Protein AF-A0A4R8QXD2-F1 (afdb_monomer_lite)

Secondary structure (DSSP, 8-state):
-------SEEEETTEEE---B--TTT--B--EEE--TT--EEES--SSGGGHHHHHHTT--SEEE-SSSTT--THHHHHHHHH-PEEP-

Radius of gyration: 12.58 Å; chains: 1; bounding box: 30×26×36 Å

Organism: NCBI:txid948102

Structure (mmCIF, N/CA/C/O backbone):
data_AF-A0A4R8QXD2-F1
#
_entry.id   AF-A0A4R8QXD2-F1
#
loop_
_atom_site.group_PDB
_atom_site.id
_atom_site.type_symbol
_atom_site.label_atom_id
_atom_site.label_alt_id
_atom_site.label_comp_id
_atom_site.label_asym_id
_atom_site.label_entity_id
_atom_site.label_seq_id
_atom_site.pdbx_PDB_ins_code
_atom_site.Cartn_x
_atom_site.Cartn_y
_atom_site.Cartn_z
_atom_site.occupancy
_atom_site.B_iso_or_equiv
_atom_site.auth_seq_id
_atom_site.auth_comp_id
_atom_site.auth_asym_id
_atom_site.auth_atom_id
_atom_site.pdbx_PDB_model_num
ATOM 1 N N . MET A 1 1 ? 19.776 10.962 18.101 1.00 31.86 1 MET A N 1
ATOM 2 C CA . MET A 1 1 ? 19.792 10.555 16.681 1.00 31.86 1 MET A CA 1
ATOM 3 C C . MET A 1 1 ? 18.353 10.551 16.204 1.00 31.86 1 MET A C 1
ATOM 5 O O . MET A 1 1 ? 17.614 9.663 16.591 1.00 31.86 1 MET A O 1
ATOM 9 N N . THR A 1 2 ? 17.924 11.581 15.481 1.00 32.34 2 THR A N 1
ATOM 10 C CA . THR A 1 2 ? 16.576 11.667 14.904 1.00 32.34 2 THR A CA 1
ATOM 11 C C . THR A 1 2 ? 16.710 11.457 13.401 1.00 32.34 2 THR A C 1
ATOM 13 O O . THR A 1 2 ? 17.064 12.363 12.648 1.00 32.34 2 THR A O 1
ATOM 16 N N . THR A 1 3 ? 16.543 10.211 12.970 1.00 36.75 3 THR A N 1
ATOM 17 C CA . THR A 1 3 ? 16.452 9.866 11.551 1.00 36.75 3 THR A CA 1
ATOM 18 C C . THR A 1 3 ? 15.192 10.508 10.984 1.00 36.75 3 THR A C 1
ATOM 20 O O . THR A 1 3 ? 14.110 10.347 11.536 1.00 36.75 3 THR A O 1
ATOM 23 N N . HIS A 1 4 ? 15.348 11.289 9.917 1.00 43.97 4 HIS A N 1
ATOM 24 C CA . HIS A 1 4 ? 14.242 11.903 9.190 1.00 43.97 4 HIS A CA 1
ATOM 25 C C . HIS A 1 4 ? 13.525 10.814 8.374 1.00 43.97 4 HIS A C 1
ATOM 27 O O . HIS A 1 4 ? 13.826 10.607 7.200 1.00 43.97 4 HIS A O 1
ATOM 33 N N . THR A 1 5 ? 12.620 10.069 9.012 1.00 53.06 5 THR A N 1
ATOM 34 C CA . THR A 1 5 ? 11.735 9.090 8.370 1.00 53.06 5 THR A CA 1
ATOM 35 C C . THR A 1 5 ? 10.585 9.824 7.697 1.00 53.06 5 THR A C 1
ATOM 37 O O . THR A 1 5 ? 9.524 10.015 8.272 1.00 53.06 5 THR A O 1
ATOM 40 N N . SER A 1 6 ? 10.764 10.295 6.468 1.00 64.75 6 SER A N 1
ATOM 41 C CA . SER A 1 6 ? 9.606 10.603 5.620 1.00 64.75 6 SER A CA 1
ATOM 42 C C . SER A 1 6 ? 9.988 10.429 4.156 1.00 64.75 6 SER A C 1
ATOM 44 O O . SER A 1 6 ? 10.197 11.399 3.436 1.00 64.75 6 SER A O 1
ATOM 46 N N . ASN A 1 7 ? 10.093 9.170 3.718 1.00 83.38 7 ASN A N 1
ATOM 47 C CA . ASN A 1 7 ? 10.164 8.828 2.290 1.00 83.38 7 ASN A CA 1
ATOM 48 C C . ASN A 1 7 ? 8.778 8.881 1.603 1.00 83.38 7 ASN A C 1
ATOM 50 O O . ASN A 1 7 ? 8.670 8.703 0.393 1.00 83.38 7 ASN A O 1
ATOM 54 N N . VAL A 1 8 ? 7.719 9.185 2.360 1.00 88.75 8 VAL A N 1
ATOM 55 C CA . VAL A 1 8 ? 6.348 9.371 1.868 1.00 88.75 8 VAL A CA 1
ATOM 56 C C . VAL A 1 8 ? 5.915 10.829 2.011 1.00 88.75 8 VAL A C 1
ATOM 58 O O . VAL A 1 8 ? 6.295 11.518 2.958 1.00 88.75 8 VAL A O 1
ATOM 61 N N . ARG A 1 9 ? 5.091 11.303 1.077 1.00 93.38 9 ARG A N 1
ATOM 62 C CA . ARG A 1 9 ? 4.537 12.659 1.041 1.00 93.38 9 ARG A CA 1
ATOM 63 C C . ARG A 1 9 ? 3.034 12.621 1.277 1.00 93.38 9 ARG A C 1
ATOM 65 O O . ARG A 1 9 ? 2.313 11.948 0.547 1.00 93.38 9 ARG A O 1
ATOM 72 N N . GLN A 1 10 ? 2.540 13.390 2.243 1.00 94.50 10 GLN A N 1
ATOM 73 C CA . GLN A 1 10 ? 1.099 13.561 2.427 1.00 94.50 10 GLN A CA 1
ATOM 74 C C . GLN A 1 10 ? 0.515 14.442 1.314 1.00 94.50 10 GLN A C 1
ATOM 76 O O . GLN A 1 10 ? 0.989 15.557 1.097 1.00 94.50 10 GLN A O 1
ATOM 81 N N . ILE A 1 11 ? -0.519 13.957 0.627 1.00 94.19 11 ILE A N 1
ATOM 82 C CA . ILE A 1 11 ? -1.232 14.697 -0.432 1.00 94.19 11 ILE A CA 1
ATOM 83 C C . ILE A 1 11 ? -2.679 15.038 -0.043 1.00 94.19 11 ILE A C 1
ATOM 85 O O . ILE A 1 11 ? -3.264 15.973 -0.587 1.00 94.19 11 ILE A O 1
ATOM 89 N N . ARG A 1 12 ? -3.248 14.320 0.934 1.00 94.12 12 ARG A N 1
ATOM 90 C CA . ARG A 1 12 ? -4.507 14.639 1.629 1.00 94.12 12 ARG A CA 1
ATOM 91 C C . ARG A 1 12 ? -4.421 14.134 3.071 1.00 94.12 12 ARG A C 1
ATOM 93 O O . ARG A 1 12 ? -3.557 13.321 3.382 1.00 94.12 12 ARG A O 1
ATOM 100 N N . SER A 1 13 ? -5.317 14.574 3.952 1.00 93.50 13 SER A N 1
ATOM 101 C CA . SER A 1 13 ? -5.329 14.176 5.372 1.00 93.50 13 SER A CA 1
ATOM 102 C C . SER A 1 13 ? -5.242 12.660 5.606 1.00 93.50 13 SER A C 1
ATOM 104 O O . SER A 1 13 ? -4.624 12.226 6.573 1.00 93.50 13 SER A O 1
ATOM 106 N N . ASP A 1 14 ? -5.804 11.862 4.704 1.00 95.75 14 ASP A N 1
ATOM 107 C CA . ASP A 1 14 ? -5.838 10.400 4.733 1.00 95.75 14 ASP A CA 1
ATOM 108 C C . ASP A 1 14 ? -5.050 9.747 3.581 1.00 95.75 14 ASP A C 1
ATOM 110 O O . ASP A 1 14 ? -5.140 8.540 3.387 1.00 95.75 14 ASP A O 1
ATOM 114 N N . LEU A 1 15 ? -4.309 10.512 2.776 1.00 96.06 15 LEU A N 1
ATOM 115 C CA . LEU A 1 15 ? -3.686 10.000 1.556 1.00 96.06 15 LEU A CA 1
ATOM 116 C C . LEU A 1 15 ? -2.225 10.420 1.451 1.00 96.06 15 LEU A C 1
ATOM 118 O O . LEU A 1 15 ? -1.891 11.608 1.503 1.00 96.06 15 LEU A O 1
ATOM 122 N N . TRP A 1 16 ? -1.376 9.422 1.241 1.00 95.81 16 TRP A N 1
ATOM 123 C CA . TRP A 1 16 ? 0.071 9.546 1.164 1.00 95.81 16 TRP A CA 1
ATOM 124 C C . TRP A 1 16 ? 0.578 8.953 -0.142 1.00 95.81 16 TRP A C 1
ATOM 126 O O . TRP A 1 16 ? -0.004 8.009 -0.665 1.00 95.81 16 TRP A O 1
ATOM 136 N N . GLU A 1 17 ? 1.672 9.488 -0.651 1.00 93.31 17 GLU A N 1
ATOM 137 C CA . GLU A 1 17 ? 2.327 9.057 -1.880 1.00 93.31 17 GLU A CA 1
ATOM 138 C C . GLU A 1 17 ? 3.769 8.659 -1.557 1.00 93.31 17 GLU A C 1
ATOM 140 O O . GLU A 1 17 ? 4.457 9.368 -0.820 1.00 93.31 17 GLU A O 1
ATOM 145 N N . THR A 1 18 ? 4.232 7.523 -2.074 1.00 91.12 18 THR A N 1
ATOM 146 C CA . THR A 1 18 ? 5.630 7.099 -1.934 1.00 91.12 18 THR A CA 1
ATOM 147 C C . THR A 1 18 ? 6.546 7.924 -2.825 1.00 91.12 18 THR A C 1
ATOM 149 O O . THR A 1 18 ? 6.103 8.691 -3.687 1.00 91.12 18 THR A O 1
ATOM 152 N N . ARG A 1 19 ? 7.858 7.728 -2.684 1.00 87.06 19 ARG A N 1
ATOM 153 C CA . ARG A 1 19 ? 8.799 8.250 -3.669 1.00 87.06 19 ARG A CA 1
ATOM 154 C C . ARG A 1 19 ? 8.411 7.793 -5.080 1.00 87.06 19 ARG A C 1
ATOM 156 O O . ARG A 1 19 ? 7.964 6.670 -5.307 1.00 87.06 19 ARG A O 1
ATOM 163 N N . THR A 1 20 ? 8.627 8.683 -6.042 1.00 84.50 20 THR A N 1
ATOM 164 C CA . THR A 1 20 ? 8.595 8.324 -7.457 1.00 84.50 20 THR A CA 1
ATOM 165 C C . THR A 1 20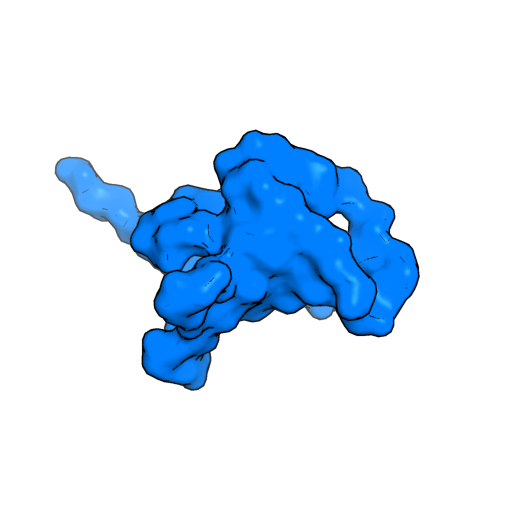 ? 9.827 7.497 -7.812 1.00 84.50 20 THR A C 1
ATOM 167 O O . THR A 1 20 ? 10.943 8.019 -7.819 1.00 84.50 20 THR A O 1
ATOM 170 N N . ASP A 1 21 ? 9.623 6.234 -8.162 1.00 76.88 21 ASP A N 1
ATOM 171 C CA . ASP A 1 21 ? 10.658 5.378 -8.728 1.00 76.88 21 ASP A CA 1
ATOM 172 C C . ASP A 1 21 ? 10.590 5.417 -10.266 1.00 76.88 21 ASP A C 1
ATOM 174 O O . ASP A 1 21 ? 9.514 5.485 -10.868 1.00 76.88 21 ASP A O 1
ATOM 178 N N . ARG A 1 22 ? 11.760 5.409 -10.919 1.00 71.81 22 ARG A N 1
ATOM 179 C CA . ARG A 1 22 ? 11.900 5.439 -12.389 1.00 71.81 22 ARG A CA 1
ATOM 180 C C . ARG A 1 22 ? 12.798 4.302 -12.893 1.00 71.81 22 ARG A C 1
ATOM 182 O O . ARG A 1 22 ? 13.917 4.571 -13.341 1.00 71.81 22 ARG A O 1
ATOM 189 N N . PRO A 1 23 ? 12.372 3.031 -12.786 1.00 66.56 23 PRO A N 1
ATOM 190 C CA . PRO A 1 23 ? 13.123 1.919 -13.355 1.00 66.56 23 PRO A CA 1
ATOM 191 C C . PRO A 1 23 ? 13.223 2.031 -14.895 1.00 66.56 23 PRO A C 1
ATOM 193 O O . PRO A 1 23 ? 12.250 2.396 -15.564 1.00 66.56 23 PRO A O 1
ATOM 196 N N . PRO A 1 24 ? 14.382 1.716 -15.501 1.00 58.34 24 PRO A N 1
ATOM 197 C CA . PRO A 1 24 ? 14.501 1.606 -16.955 1.00 58.34 24 PRO A CA 1
ATOM 198 C C . PRO A 1 24 ? 13.633 0.456 -17.516 1.00 58.34 24 PRO A C 1
ATOM 200 O O . PRO A 1 24 ? 13.572 -0.593 -16.875 1.00 58.34 24 PRO A O 1
ATOM 203 N N . PRO A 1 25 ? 13.017 0.584 -18.711 1.00 59.41 25 PRO A N 1
ATOM 204 C CA . PRO A 1 25 ? 12.997 1.741 -19.597 1.00 59.41 25 PRO A CA 1
ATOM 205 C C . PRO A 1 25 ? 11.675 2.522 -19.458 1.00 59.41 25 PRO A C 1
ATOM 207 O O . PRO A 1 25 ? 10.710 2.271 -20.173 1.00 59.41 25 PRO A O 1
ATOM 210 N N . GLY A 1 26 ? 11.646 3.514 -18.563 1.00 57.19 26 GLY A N 1
ATOM 211 C CA . GLY A 1 26 ? 10.713 4.644 -18.662 1.00 57.19 26 GLY A CA 1
ATOM 212 C C . GLY A 1 26 ? 9.385 4.530 -17.913 1.00 57.19 26 GLY A C 1
ATOM 213 O O . GLY A 1 26 ? 8.555 5.428 -18.054 1.00 57.19 26 GLY A O 1
ATOM 214 N N . LEU A 1 27 ? 9.171 3.500 -17.088 1.00 64.38 27 LEU A N 1
ATOM 215 C CA . LEU A 1 27 ? 7.996 3.473 -16.218 1.00 64.38 27 LEU A CA 1
ATOM 216 C C 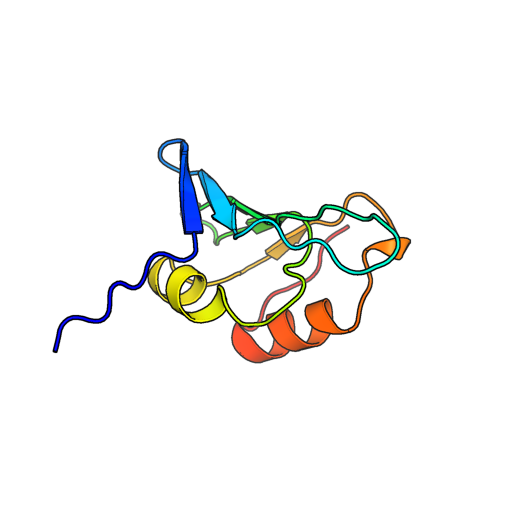. LEU A 1 27 ? 8.257 4.367 -15.000 1.00 64.38 27 LEU A C 1
ATOM 218 O O . LEU A 1 27 ? 9.211 4.156 -14.259 1.00 64.38 27 LEU A O 1
ATOM 222 N N . THR A 1 28 ? 7.428 5.392 -14.814 1.00 63.09 28 THR A N 1
ATOM 223 C CA . THR A 1 28 ? 7.422 6.200 -13.590 1.00 63.09 28 THR A CA 1
ATOM 224 C C . THR A 1 28 ? 6.321 5.656 -12.694 1.00 63.09 28 THR A C 1
ATOM 226 O O . THR A 1 28 ? 5.151 5.756 -13.053 1.00 63.09 28 THR A O 1
ATOM 229 N N . THR A 1 29 ? 6.680 5.080 -11.550 1.00 74.50 29 THR A N 1
ATOM 230 C CA . THR A 1 29 ? 5.712 4.529 -10.595 1.00 74.50 29 THR A CA 1
ATOM 231 C C . THR A 1 29 ? 5.869 5.209 -9.246 1.00 74.50 29 THR A C 1
ATOM 233 O O . THR A 1 29 ? 6.973 5.303 -8.716 1.00 74.50 29 THR A O 1
ATOM 236 N N . HIS A 1 30 ? 4.763 5.654 -8.673 1.00 85.00 30 HIS A N 1
ATOM 237 C CA . HIS A 1 30 ? 4.641 5.929 -7.247 1.00 85.00 30 HIS A CA 1
ATOM 238 C C . HIS A 1 30 ? 3.413 5.170 -6.754 1.00 85.00 30 HIS A C 1
ATOM 240 O O . HIS A 1 30 ? 2.432 5.019 -7.486 1.00 85.00 30 HIS A O 1
ATOM 246 N N . ALA A 1 31 ? 3.487 4.661 -5.533 1.00 89.94 31 ALA A N 1
ATOM 247 C CA . ALA A 1 31 ? 2.353 4.047 -4.875 1.00 89.94 31 ALA A CA 1
ATOM 248 C C . ALA A 1 31 ? 1.648 5.083 -4.001 1.00 89.94 31 ALA A C 1
ATOM 250 O O . ALA A 1 31 ? 2.267 6.025 -3.502 1.00 89.94 31 ALA A O 1
ATOM 251 N N . CYS A 1 32 ? 0.352 4.885 -3.788 1.00 93.12 32 CYS A N 1
ATOM 252 C CA . CYS A 1 32 ? -0.425 5.706 -2.868 1.00 93.12 32 CYS A CA 1
ATOM 253 C C . CYS A 1 32 ? -0.922 4.852 -1.704 1.00 93.12 32 CYS A C 1
ATOM 255 O O . CYS A 1 32 ? -1.479 3.777 -1.918 1.00 93.12 32 CYS A O 1
ATOM 257 N N . LEU A 1 33 ? -0.764 5.344 -0.478 1.00 95.56 33 LEU A N 1
ATOM 258 C CA . LEU A 1 33 ? -1.305 4.740 0.733 1.00 95.56 33 LEU A CA 1
ATOM 259 C C . LEU A 1 33 ? -2.503 5.557 1.216 1.00 95.56 33 LEU A C 1
ATOM 261 O O . LEU A 1 33 ? -2.361 6.703 1.645 1.00 95.56 33 LEU A O 1
ATOM 265 N N . TRP A 1 34 ? -3.684 4.950 1.165 1.00 96.56 34 TRP A N 1
ATOM 266 C CA . TRP A 1 34 ? -4.901 5.510 1.737 1.00 96.56 34 TRP A CA 1
ATOM 267 C C . TRP A 1 34 ? -5.097 4.971 3.152 1.00 96.56 34 TRP A C 1
ATOM 269 O O . TRP A 1 34 ? -5.341 3.774 3.337 1.00 96.56 34 TRP A O 1
ATOM 279 N N . THR A 1 35 ? -4.978 5.845 4.150 1.00 96.50 35 THR A N 1
ATOM 280 C CA . THR A 1 35 ? -5.126 5.485 5.558 1.00 96.50 35 THR A CA 1
ATOM 281 C C . THR A 1 35 ? -6.588 5.521 5.980 1.00 96.50 35 THR A C 1
ATOM 283 O O . THR A 1 35 ? -7.332 6.455 5.679 1.00 96.50 35 THR A O 1
ATOM 286 N N . ARG A 1 36 ? -7.045 4.463 6.655 1.00 94.75 36 ARG A N 1
ATOM 287 C CA . ARG A 1 36 ? -8.452 4.321 7.054 1.00 94.75 36 ARG A CA 1
ATOM 288 C C . ARG A 1 36 ? -8.583 3.511 8.340 1.00 94.75 36 ARG A C 1
ATOM 290 O O . ARG A 1 36 ? -7.815 2.572 8.528 1.00 94.75 36 ARG A O 1
ATOM 297 N N . PRO A 1 37 ? -9.629 3.746 9.155 1.00 92.44 37 PRO A N 1
ATOM 298 C CA . PRO A 1 37 ? -9.876 2.949 10.361 1.00 92.44 37 PRO A CA 1
ATOM 299 C C . PRO A 1 37 ? -10.033 1.440 10.109 1.00 92.44 37 PRO A C 1
ATOM 301 O O . PRO A 1 37 ? -9.715 0.638 10.976 1.00 92.44 37 PRO A O 1
ATOM 304 N N . ALA A 1 38 ? -10.512 1.047 8.924 1.00 92.12 38 ALA A N 1
ATOM 305 C CA . ALA A 1 38 ? -10.703 -0.355 8.543 1.00 92.12 38 ALA A CA 1
ATOM 306 C C . ALA A 1 38 ? -9.422 -1.044 8.026 1.00 92.12 38 ALA A C 1
ATOM 308 O O . ALA A 1 38 ? -9.482 -2.196 7.608 1.00 92.12 38 ALA A O 1
ATOM 309 N N . GLY A 1 39 ? -8.287 -0.342 8.024 1.00 93.62 39 GLY A N 1
ATOM 310 C CA . GLY A 1 39 ? -7.025 -0.814 7.469 1.00 93.62 39 GLY A CA 1
ATOM 311 C C . GLY A 1 39 ? -6.620 -0.047 6.214 1.00 93.62 39 GLY A C 1
ATOM 312 O O . GLY A 1 39 ? -7.451 0.334 5.383 1.00 93.62 39 GLY A O 1
ATOM 313 N N . ASN A 1 40 ? -5.316 0.182 6.090 1.00 96.56 40 ASN A N 1
ATOM 314 C CA . ASN A 1 40 ? -4.754 0.972 5.006 1.00 96.56 40 ASN A CA 1
ATOM 315 C C . ASN A 1 40 ? -4.785 0.208 3.679 1.00 96.56 40 ASN A C 1
ATOM 317 O O . ASN A 1 40 ? -4.536 -1.004 3.634 1.00 96.56 40 ASN A O 1
ATOM 321 N N . VAL A 1 41 ? -5.036 0.941 2.595 1.00 95.50 41 VAL A N 1
ATOM 322 C CA . VAL A 1 41 ? -5.048 0.409 1.230 1.00 95.50 41 VAL A CA 1
ATOM 323 C C . VAL A 1 41 ? -3.870 0.983 0.459 1.00 95.50 41 VAL A C 1
ATOM 325 O O . VAL A 1 41 ? -3.733 2.201 0.353 1.00 95.50 41 VAL A O 1
ATOM 328 N N . LEU A 1 42 ? -3.037 0.105 -0.088 1.00 93.69 42 LEU A N 1
ATOM 329 C CA . LEU A 1 42 ? -1.950 0.463 -0.986 1.00 93.69 42 LEU A CA 1
ATOM 330 C C . LEU A 1 42 ? -2.423 0.321 -2.437 1.00 93.69 42 LEU A C 1
ATOM 332 O O . LEU A 1 42 ? -2.872 -0.751 -2.847 1.00 93.69 42 LEU A O 1
ATOM 336 N N . PHE A 1 43 ? -2.330 1.409 -3.192 1.00 90.81 43 PHE A N 1
ATOM 337 C CA . PHE A 1 43 ? -2.579 1.468 -4.628 1.00 90.81 43 PHE A CA 1
ATOM 338 C C . PHE A 1 43 ? -1.246 1.467 -5.362 1.00 90.81 43 PHE A C 1
ATOM 340 O O . PHE A 1 43 ? -0.382 2.287 -5.041 1.00 90.81 43 PHE A O 1
ATOM 347 N N . TYR A 1 44 ? -1.115 0.594 -6.363 1.00 85.94 44 TYR A N 1
ATOM 348 C CA . TYR A 1 44 ? 0.156 0.295 -7.033 1.00 85.94 44 TYR A CA 1
ATOM 349 C C . TYR A 1 44 ? 1.219 -0.246 -6.058 1.00 85.94 44 TYR A C 1
ATOM 351 O O . TYR A 1 44 ? 1.053 -0.229 -4.841 1.00 85.94 44 TYR A O 1
ATOM 359 N N . SER A 1 45 ? 2.318 -0.782 -6.584 1.00 83.06 45 SER A N 1
ATOM 360 C CA . SER A 1 45 ? 3.419 -1.280 -5.754 1.00 83.06 45 SER A CA 1
ATOM 361 C C . SER A 1 45 ? 4.593 -0.298 -5.785 1.00 83.06 45 SER A C 1
ATOM 363 O O . SER A 1 45 ? 4.950 0.152 -6.876 1.00 83.06 45 SER A O 1
ATOM 365 N N . PRO A 1 46 ? 5.250 -0.018 -4.642 1.00 85.06 46 PRO A N 1
ATOM 366 C CA . PRO A 1 46 ? 6.582 0.581 -4.629 1.00 85.06 46 PRO A CA 1
ATOM 367 C C . PRO A 1 46 ? 7.541 -0.255 -5.483 1.00 85.06 46 PRO A C 1
ATOM 369 O O . PRO A 1 46 ? 7.327 -1.464 -5.635 1.00 85.06 46 PRO A O 1
ATOM 372 N N . ALA A 1 47 ? 8.605 0.346 -6.021 1.00 82.69 47 ALA A N 1
ATOM 373 C CA . ALA A 1 47 ? 9.614 -0.433 -6.742 1.00 82.69 47 ALA A CA 1
ATOM 374 C C . ALA A 1 47 ? 10.626 -1.089 -5.787 1.00 82.69 47 ALA A C 1
ATOM 376 O O . ALA A 1 47 ? 11.280 -2.065 -6.156 1.00 82.69 47 ALA A O 1
ATOM 377 N N . THR A 1 48 ? 10.765 -0.560 -4.566 1.00 86.06 48 THR A N 1
ATOM 378 C CA . THR A 1 48 ? 11.719 -1.019 -3.545 1.00 86.06 48 THR A CA 1
ATOM 379 C C . THR A 1 48 ? 11.117 -0.939 -2.141 1.00 86.06 48 THR A C 1
ATOM 381 O O . THR A 1 48 ? 10.066 -0.340 -1.934 1.00 86.06 48 THR A O 1
ATOM 384 N N . GLU A 1 49 ? 11.820 -1.489 -1.153 1.00 90.56 49 GLU A N 1
ATOM 385 C CA . GLU A 1 49 ? 11.426 -1.443 0.262 1.00 90.56 49 GLU A CA 1
ATOM 386 C C . GLU A 1 49 ? 11.741 -0.097 0.947 1.00 90.56 49 GLU A C 1
ATOM 388 O O . GLU A 1 49 ? 11.498 0.060 2.141 1.00 90.56 49 GLU A O 1
ATOM 393 N N . ALA A 1 50 ? 12.280 0.892 0.220 1.00 89.94 50 ALA A N 1
ATOM 394 C CA . ALA A 1 50 ? 12.775 2.149 0.794 1.00 89.94 50 ALA A CA 1
ATOM 395 C C . ALA A 1 50 ? 11.712 2.947 1.575 1.00 89.94 50 ALA A C 1
ATOM 397 O O . ALA A 1 50 ? 12.052 3.697 2.493 1.00 89.94 50 ALA A O 1
ATOM 398 N N . ASP A 1 51 ? 10.435 2.781 1.232 1.00 90.31 51 ASP A N 1
ATOM 399 C CA . ASP A 1 51 ? 9.313 3.472 1.871 1.00 90.31 51 ASP A CA 1
ATOM 400 C C . ASP A 1 51 ? 8.680 2.667 3.018 1.00 90.31 51 ASP A C 1
ATOM 402 O O . ASP A 1 51 ? 7.806 3.174 3.719 1.00 90.31 51 ASP A O 1
ATOM 406 N N . PHE A 1 52 ? 9.091 1.412 3.230 1.00 92.50 52 PHE A N 1
ATOM 407 C CA . PHE A 1 52 ? 8.365 0.485 4.103 1.00 92.50 52 PHE A CA 1
ATOM 408 C C . PHE A 1 52 ? 8.345 0.914 5.563 1.00 92.50 52 PHE A C 1
ATOM 410 O O . PHE A 1 52 ? 7.347 0.672 6.235 1.00 92.50 52 PHE A O 1
ATOM 417 N N . GLU A 1 53 ? 9.407 1.551 6.052 1.00 93.62 53 GLU A N 1
ATOM 418 C CA . GLU A 1 53 ? 9.434 2.022 7.437 1.00 93.62 53 GLU A CA 1
ATOM 419 C C . GLU A 1 53 ? 8.429 3.155 7.656 1.00 93.62 53 GLU A C 1
ATOM 421 O O . GLU A 1 53 ? 7.609 3.085 8.565 1.00 93.62 53 GLU A O 1
ATOM 426 N N . ALA A 1 54 ? 8.387 4.129 6.746 1.00 92.56 54 ALA A N 1
ATOM 427 C CA . ALA A 1 54 ? 7.401 5.203 6.807 1.00 92.56 54 ALA A CA 1
ATOM 428 C C . ALA A 1 54 ? 5.964 4.670 6.637 1.00 92.56 54 ALA A C 1
ATOM 430 O O . ALA A 1 54 ? 5.037 5.121 7.303 1.00 92.56 54 ALA A O 1
ATOM 431 N N . ILE A 1 55 ? 5.765 3.658 5.785 1.00 94.00 55 ILE A N 1
ATOM 432 C CA . ILE A 1 55 ? 4.471 2.972 5.652 1.00 94.00 55 ILE A CA 1
ATOM 433 C C . ILE A 1 55 ? 4.104 2.230 6.950 1.00 94.00 55 ILE A C 1
ATOM 435 O O . ILE A 1 55 ? 2.936 2.229 7.339 1.00 94.00 55 ILE A O 1
ATOM 439 N N . ALA A 1 56 ? 5.070 1.617 7.641 1.00 94.06 56 ALA A N 1
ATOM 440 C CA . ALA A 1 56 ? 4.847 0.947 8.921 1.00 94.06 56 ALA A CA 1
ATOM 441 C C . ALA A 1 56 ? 4.431 1.938 10.018 1.00 94.06 56 ALA A C 1
ATOM 443 O O . ALA A 1 56 ? 3.465 1.673 10.733 1.00 94.06 56 ALA A O 1
ATOM 444 N N . GLU A 1 57 ? 5.092 3.096 10.099 1.00 93.44 57 GLU A N 1
ATOM 445 C CA . GLU A 1 57 ? 4.743 4.191 11.016 1.00 93.44 57 GLU A CA 1
ATOM 446 C C . GLU A 1 57 ? 3.312 4.715 10.780 1.00 93.44 57 GLU A C 1
ATOM 448 O O . GLU A 1 57 ? 2.628 5.108 11.723 1.00 93.44 57 GLU A O 1
ATOM 453 N N . LEU A 1 58 ? 2.814 4.643 9.539 1.00 93.81 58 LEU A N 1
ATOM 454 C CA . LEU A 1 58 ? 1.436 4.995 9.165 1.00 93.81 58 LEU A CA 1
ATOM 455 C C . LEU A 1 58 ? 0.407 3.871 9.405 1.00 93.81 58 LEU A C 1
ATOM 457 O O . LEU A 1 58 ? -0.758 4.012 9.026 1.00 93.81 58 LEU A O 1
ATOM 461 N N . GLY A 1 59 ? 0.804 2.759 10.029 1.00 94.06 59 GLY A N 1
ATOM 462 C CA . GLY A 1 59 ? -0.076 1.625 10.342 1.00 94.06 59 GLY A CA 1
ATOM 463 C C . GLY A 1 59 ? -0.010 0.464 9.344 1.00 94.06 59 GLY A C 1
ATOM 464 O O . GLY A 1 59 ? -0.857 -0.428 9.384 1.00 94.06 59 GLY A O 1
ATOM 465 N N . GLY A 1 60 ? 0.989 0.444 8.458 1.00 95.19 60 GLY A N 1
ATOM 466 C CA . GLY A 1 60 ? 1.241 -0.660 7.532 1.00 95.19 60 GLY A CA 1
ATOM 467 C C . GLY A 1 60 ? 0.246 -0.737 6.373 1.00 95.19 60 GLY A C 1
ATOM 468 O O . GLY A 1 60 ? -0.369 0.259 5.992 1.00 95.19 60 GLY A O 1
ATOM 469 N N . VAL A 1 61 ? 0.103 -1.933 5.790 1.00 95.94 61 VAL A N 1
ATOM 470 C CA . VAL A 1 61 ? -0.766 -2.204 4.631 1.00 95.94 61 VAL A CA 1
ATOM 471 C C . VAL A 1 61 ? -1.687 -3.379 4.943 1.00 95.94 61 VAL A C 1
ATOM 473 O O . VAL A 1 61 ? -1.217 -4.502 5.111 1.00 95.94 61 VAL A O 1
ATOM 476 N N . ALA A 1 62 ? -2.999 -3.144 4.963 1.00 94.88 62 ALA A N 1
ATOM 477 C CA . ALA A 1 62 ? -3.996 -4.203 5.139 1.00 94.88 62 ALA A CA 1
ATOM 478 C C . ALA A 1 62 ? -4.439 -4.793 3.791 1.00 94.88 62 ALA A C 1
ATOM 480 O O . ALA A 1 62 ? -4.597 -6.012 3.655 1.00 94.88 62 ALA A O 1
ATOM 481 N N . HIS A 1 63 ? -4.589 -3.933 2.779 1.00 93.19 63 HIS A N 1
ATOM 482 C CA . HIS A 1 63 ? -5.071 -4.309 1.453 1.00 93.19 63 HIS A CA 1
ATOM 483 C C . HIS A 1 63 ? -4.195 -3.734 0.343 1.00 93.19 63 HIS A C 1
ATOM 485 O O . HIS A 1 63 ? -3.744 -2.596 0.431 1.00 93.19 63 HIS A O 1
ATOM 491 N N . GLN A 1 64 ? -3.998 -4.506 -0.722 1.00 89.25 64 GLN A N 1
ATOM 492 C CA . GLN A 1 64 ? -3.388 -4.028 -1.962 1.00 89.25 64 GLN A CA 1
ATOM 493 C C . GLN A 1 64 ? -4.438 -4.011 -3.070 1.00 89.25 64 GLN A C 1
ATOM 495 O O . GLN A 1 64 ? -4.997 -5.059 -3.406 1.00 89.25 64 GLN A O 1
ATOM 500 N N . TYR A 1 65 ? -4.688 -2.828 -3.629 1.00 87.31 65 TYR A N 1
ATOM 501 C CA . TYR A 1 65 ? -5.547 -2.635 -4.790 1.00 87.31 65 TYR A CA 1
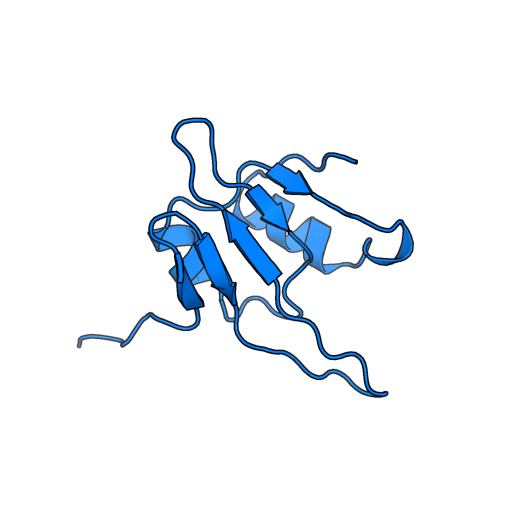ATOM 502 C C . TYR A 1 65 ? -4.696 -2.533 -6.057 1.00 87.31 65 TYR A C 1
ATOM 504 O O . TYR A 1 65 ? -3.690 -1.821 -6.087 1.00 87.31 65 TYR A O 1
ATOM 512 N N . ARG A 1 66 ? -5.110 -3.248 -7.105 1.00 78.94 66 ARG A N 1
ATOM 513 C CA . ARG A 1 66 ? -4.409 -3.318 -8.390 1.00 78.94 66 ARG A CA 1
ATOM 514 C C . ARG A 1 66 ? -5.379 -2.968 -9.497 1.00 78.94 66 ARG A C 1
ATOM 516 O O . ARG A 1 66 ? -6.412 -3.618 -9.618 1.00 78.94 66 ARG A O 1
ATOM 523 N N . SER A 1 67 ? -5.023 -1.990 -10.315 1.00 73.62 67 SER A N 1
ATOM 524 C CA . SER A 1 67 ? -5.866 -1.589 -11.442 1.00 73.62 67 SER A CA 1
ATOM 525 C C . SER A 1 67 ? -5.665 -2.521 -12.638 1.00 73.62 67 SER A C 1
ATOM 527 O O . SER A 1 67 ? -6.611 -2.794 -13.376 1.00 73.62 67 SER A O 1
ATOM 529 N N . HIS A 1 68 ? -4.450 -3.056 -12.808 1.00 74.69 68 HIS A N 1
ATOM 530 C CA . HIS A 1 68 ? -4.096 -3.928 -13.926 1.00 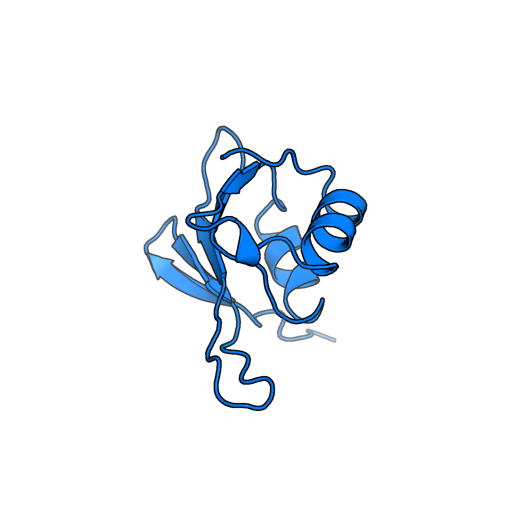74.69 68 HIS A CA 1
ATOM 531 C C . HIS A 1 68 ? -3.425 -5.231 -13.472 1.00 74.69 68 HIS A C 1
ATOM 533 O O . HIS A 1 68 ? -2.908 -5.372 -12.364 1.00 74.69 68 HIS A O 1
ATOM 539 N N . ARG A 1 69 ? -3.466 -6.247 -14.342 1.00 69.69 69 ARG A N 1
ATOM 540 C CA . ARG A 1 69 ? -2.951 -7.595 -14.040 1.00 69.69 69 ARG A CA 1
ATOM 541 C C . ARG A 1 69 ? -1.422 -7.675 -14.086 1.00 69.69 69 ARG A C 1
ATOM 543 O O . ARG A 1 69 ? -0.842 -8.504 -13.392 1.00 69.69 69 ARG A O 1
ATOM 550 N N . ASP A 1 70 ? -0.797 -6.858 -14.916 1.00 67.69 7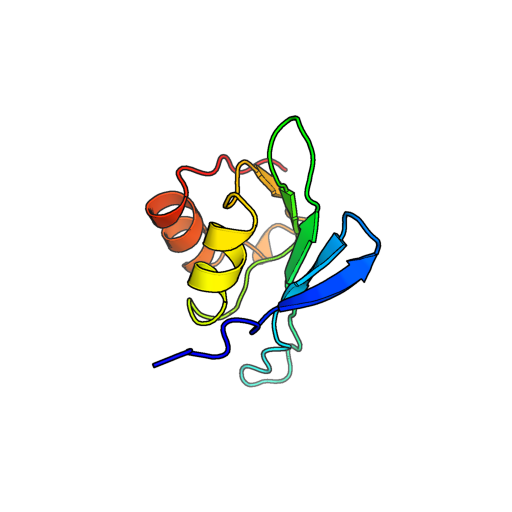0 ASP A N 1
ATOM 551 C CA . ASP A 1 70 ? 0.652 -6.718 -15.092 1.00 67.69 70 ASP A CA 1
ATOM 552 C C . ASP A 1 70 ? 1.342 -6.004 -13.917 1.00 67.69 70 ASP A C 1
ATOM 554 O O . ASP A 1 70 ? 2.546 -6.156 -13.738 1.00 67.69 70 ASP A O 1
ATOM 558 N N . GLU A 1 71 ? 0.582 -5.358 -13.029 1.00 66.56 71 GLU A N 1
ATOM 559 C CA . GLU A 1 71 ? 1.070 -4.820 -11.748 1.00 66.56 71 GLU A CA 1
ATOM 560 C C . GLU A 1 71 ? 1.443 -5.929 -10.733 1.00 66.56 71 GLU A C 1
ATOM 562 O O . GLU A 1 71 ? 1.908 -5.655 -9.624 1.00 66.56 71 GLU A O 1
ATOM 567 N N . ALA A 1 72 ? 1.262 -7.207 -11.092 1.00 67.31 72 ALA A N 1
ATOM 568 C CA . ALA A 1 72 ? 1.636 -8.357 -10.277 1.00 67.31 72 ALA A CA 1
ATOM 569 C C . ALA A 1 72 ? 3.139 -8.685 -10.338 1.00 67.31 72 ALA A C 1
ATOM 571 O O . ALA A 1 72 ? 3.544 -9.711 -10.881 1.00 67.31 72 ALA A O 1
ATOM 572 N N . GLY A 1 73 ? 3.961 -7.808 -9.761 1.00 77.25 73 GLY A N 1
ATOM 573 C CA . GLY A 1 73 ? 5.409 -7.995 -9.638 1.00 77.25 73 GLY A CA 1
ATOM 574 C C . GLY A 1 73 ? 5.853 -8.683 -8.334 1.00 77.25 73 GLY A C 1
ATOM 575 O O . GLY A 1 73 ? 5.054 -8.837 -7.404 1.00 77.25 73 GLY A O 1
ATOM 576 N N . PRO A 1 74 ? 7.150 -9.046 -8.215 1.00 83.75 74 PRO A N 1
ATOM 577 C CA . PRO A 1 74 ? 7.724 -9.663 -7.011 1.00 83.75 74 PRO A CA 1
ATOM 578 C C . PRO A 1 74 ? 7.463 -8.870 -5.727 1.00 83.75 74 PRO A C 1
ATOM 580 O O . PRO A 1 74 ? 7.269 -9.453 -4.662 1.00 83.75 74 PRO A O 1
ATOM 583 N N . MET A 1 75 ? 7.396 -7.541 -5.835 1.00 86.62 75 MET A N 1
ATOM 584 C CA . MET A 1 75 ? 7.208 -6.660 -4.688 1.00 86.62 75 MET A CA 1
ATOM 585 C C . MET A 1 75 ? 5.861 -6.867 -3.977 1.00 86.62 75 MET A C 1
ATOM 587 O O . MET A 1 75 ? 5.784 -6.673 -2.768 1.00 86.62 75 MET A O 1
ATOM 591 N N . LEU A 1 76 ? 4.831 -7.394 -4.654 1.00 84.56 76 LEU A N 1
ATOM 592 C CA . LEU A 1 76 ? 3.575 -7.768 -3.990 1.00 84.56 76 LEU A CA 1
ATOM 593 C C . LEU A 1 76 ? 3.789 -8.816 -2.892 1.00 84.56 76 LEU A C 1
ATOM 595 O O . LEU A 1 76 ? 3.161 -8.746 -1.832 1.00 84.56 76 LEU A O 1
ATOM 599 N N . ALA A 1 77 ? 4.657 -9.798 -3.151 1.00 87.44 77 ALA A N 1
ATOM 600 C CA . ALA A 1 77 ? 4.970 -10.849 -2.191 1.00 87.44 77 ALA A CA 1
ATOM 601 C C . ALA A 1 77 ? 5.759 -10.287 -1.003 1.00 87.44 77 ALA A C 1
ATOM 603 O O . ALA A 1 77 ? 5.486 -10.665 0.134 1.00 87.44 77 ALA A O 1
ATOM 604 N N . VAL A 1 78 ? 6.665 -9.341 -1.258 1.00 92.19 78 VAL A N 1
ATOM 605 C CA . VAL A 1 78 ? 7.447 -8.660 -0.219 1.00 92.19 78 VAL A CA 1
ATOM 606 C C . VAL A 1 78 ? 6.540 -7.800 0.669 1.00 92.19 78 VAL A C 1
ATOM 608 O O . VAL A 1 78 ? 6.582 -7.929 1.889 1.00 92.19 78 VAL A O 1
ATOM 611 N N . VAL A 1 79 ? 5.627 -7.009 0.089 1.00 90.06 79 VAL A N 1
ATOM 612 C CA . VAL A 1 79 ? 4.619 -6.233 0.844 1.00 90.06 79 VAL A CA 1
ATOM 613 C C . VAL A 1 79 ? 3.726 -7.164 1.673 1.00 90.06 79 VAL A C 1
ATOM 615 O O . VAL A 1 79 ? 3.437 -6.888 2.839 1.00 90.06 79 VAL A O 1
ATOM 618 N N . LYS A 1 80 ? 3.299 -8.301 1.109 1.00 90.75 80 LYS A N 1
ATOM 619 C CA . LYS A 1 80 ? 2.533 -9.314 1.848 1.00 90.75 80 LYS A CA 1
ATOM 620 C C . LYS A 1 80 ? 3.335 -9.912 3.004 1.00 90.75 80 LYS A C 1
ATOM 622 O O . LYS A 1 80 ? 2.787 -10.063 4.090 1.00 90.75 80 LYS A O 1
ATOM 627 N N . GLN A 1 81 ? 4.610 -10.226 2.796 1.00 92.00 81 GLN A N 1
ATOM 628 C CA . GLN A 1 81 ? 5.484 -10.766 3.835 1.00 92.00 81 GLN A CA 1
ATOM 629 C C . GLN A 1 81 ? 5.736 -9.746 4.953 1.00 92.00 81 GLN A C 1
ATOM 631 O O . GLN A 1 81 ? 5.690 -10.110 6.125 1.00 92.00 81 GLN A O 1
ATOM 636 N N . ARG A 1 82 ? 5.960 -8.473 4.605 1.00 93.88 82 ARG A N 1
ATOM 637 C CA . ARG A 1 82 ? 6.267 -7.408 5.568 1.00 93.88 82 ARG A CA 1
ATOM 638 C C . ARG A 1 82 ? 5.065 -6.998 6.417 1.00 93.88 82 ARG A C 1
ATOM 640 O O . ARG A 1 82 ? 5.248 -6.721 7.601 1.00 93.88 82 ARG A O 1
ATOM 647 N N . PHE A 1 83 ? 3.873 -6.922 5.819 1.00 93.50 83 PHE A N 1
ATOM 648 C CA . PHE A 1 83 ? 2.691 -6.312 6.448 1.00 93.50 83 PHE A CA 1
ATOM 649 C C . PHE A 1 83 ? 1.513 -7.270 6.668 1.00 93.50 83 PHE A C 1
ATOM 651 O O . PHE A 1 83 ? 0.513 -6.873 7.253 1.00 93.50 83 PHE A O 1
ATOM 658 N N . GLY A 1 84 ? 1.589 -8.517 6.191 1.00 89.06 84 GLY A N 1
ATOM 659 C CA . GLY A 1 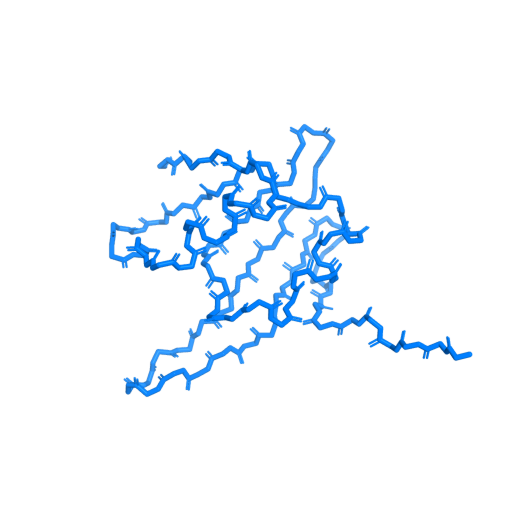84 ? 0.467 -9.461 6.264 1.00 89.06 84 GLY A CA 1
ATOM 660 C C . GLY A 1 84 ? -0.715 -9.082 5.363 1.00 89.06 84 GLY A C 1
ATOM 661 O O . GLY A 1 84 ? -1.832 -9.544 5.585 1.00 89.06 84 GLY A O 1
ATOM 662 N N . SER A 1 85 ? -0.482 -8.233 4.356 1.00 82.50 85 SER A N 1
ATOM 663 C CA . SER A 1 85 ? -1.545 -7.670 3.520 1.00 82.50 85 SER A CA 1
ATOM 664 C C . SER A 1 85 ? -2.299 -8.723 2.699 1.00 82.50 85 SER A C 1
ATOM 666 O O . SER A 1 85 ? -1.754 -9.740 2.253 1.00 82.50 85 SER A O 1
ATOM 668 N N . THR A 1 86 ? -3.575 -8.444 2.443 1.00 78.88 86 THR A N 1
ATOM 669 C CA . THR A 1 86 ? -4.402 -9.205 1.500 1.00 78.88 86 THR A CA 1
ATOM 670 C C . THR A 1 86 ? -4.450 -8.488 0.152 1.00 78.88 86 THR A C 1
ATOM 672 O O . THR A 1 86 ? -4.562 -7.267 0.085 1.00 78.88 86 THR A O 1
ATOM 675 N N . ALA A 1 87 ? -4.340 -9.232 -0.947 1.00 71.44 87 ALA A N 1
ATOM 676 C CA . ALA A 1 87 ? -4.439 -8.658 -2.287 1.00 71.44 87 ALA A CA 1
ATOM 677 C C . ALA A 1 87 ? -5.885 -8.763 -2.782 1.00 71.44 87 ALA A C 1
ATOM 679 O O . ALA A 1 87 ? -6.397 -9.874 -2.935 1.00 71.44 87 ALA A O 1
ATOM 680 N N . SER A 1 88 ? -6.522 -7.630 -3.064 1.00 63.53 88 SER A N 1
ATOM 681 C CA . SER A 1 88 ? -7.801 -7.578 -3.774 1.00 63.53 88 SER A CA 1
ATOM 682 C C . SER A 1 88 ? -7.571 -7.322 -5.273 1.00 63.53 88 SER A C 1
ATOM 684 O O . SER A 1 88 ? -6.439 -7.113 -5.733 1.00 63.53 88 SER A O 1
ATOM 686 N N . ARG A 1 89 ? -8.628 -7.485 -6.067 1.00 55.16 89 ARG A N 1
ATOM 687 C CA . ARG A 1 89 ? -8.707 -7.043 -7.464 1.00 55.16 89 ARG A CA 1
ATOM 688 C C . ARG A 1 89 ? -9.601 -5.820 -7.531 1.00 55.16 89 ARG A C 1
ATOM 690 O O . ARG A 1 89 ? -10.481 -5.721 -6.647 1.00 55.16 89 ARG A O 1
#

Sequence (89 aa):
MTTHTSNVRQIRSDLWETRTDRPPPGLTTHACLWTRPAGNVLFYSPATEADFEAIAELGGVAHQYRSHRDEAGPMLAVVKQRFGSTASR

pLDDT: mean 82.64, std 15.28, range [31.86, 96.56]

Foldseek 3Di:
DDPPQDQWADPDPQKIKHDFDADPPGDTDIWMWGHDPVFIEIEQFDPDCSNQVVCVVSVAGAEYEYPDPVSPDPRVVVSCVSGVHDYDD